Protein AF-A0A538LCK7-F1 (afdb_monomer)

Mean predicted aligned error: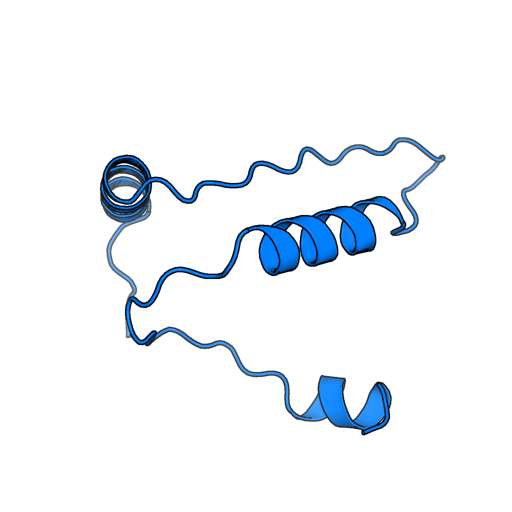 4.34 Å

Secondary structure (DSSP, 8-state):
--HHHHHHH---------PPPPHHHHHHHHHHHTTS--GGG-----------HHHHHHHHHHH-----

pLDDT: mean 92.22, std 7.32, range [60.28, 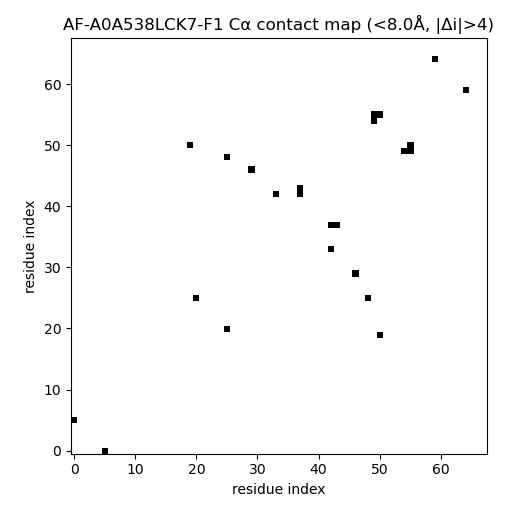97.88]

Foldseek 3Di:
DDPVVVVVPDDDDDDDPPDQDDPVVVVVVVVVVQPDDDVVNPSPDDDDDDRDPVVVVVVCVVVDDDDD

Structure (mmCIF, N/CA/C/O backbone):
data_AF-A0A538LCK7-F1
#
_entry.id   AF-A0A538LCK7-F1
#
loop_
_atom_site.group_PDB
_atom_site.id
_atom_site.type_symbol
_atom_site.label_atom_id
_atom_site.label_alt_id
_atom_site.label_comp_id
_atom_site.label_asym_id
_atom_site.label_entity_id
_atom_site.label_seq_id
_atom_site.pdbx_PDB_ins_code
_atom_site.Cartn_x
_atom_site.Cartn_y
_atom_site.Cartn_z
_atom_site.occupancy
_atom_site.B_iso_or_equiv
_atom_site.auth_seq_id
_atom_site.auth_comp_id
_atom_site.auth_asym_id
_atom_site.auth_atom_id
_atom_site.pdbx_PDB_model_num
ATOM 1 N N . MET A 1 1 ? 15.155 4.744 13.623 1.00 67.62 1 MET A N 1
ATOM 2 C CA . MET A 1 1 ? 15.132 3.278 13.423 1.00 67.62 1 MET A CA 1
ATOM 3 C C . MET A 1 1 ? 15.702 2.995 12.042 1.00 67.62 1 MET A C 1
ATOM 5 O O . MET A 1 1 ? 15.308 3.694 11.120 1.00 67.62 1 MET A O 1
ATOM 9 N N . ASP A 1 2 ? 16.645 2.063 11.905 1.00 94.19 2 ASP A N 1
ATOM 10 C CA . ASP A 1 2 ? 17.241 1.704 10.606 1.00 94.19 2 ASP A CA 1
ATOM 11 C C . ASP A 1 2 ? 16.322 0.752 9.809 1.00 94.19 2 ASP A C 1
ATOM 13 O O . ASP A 1 2 ? 15.548 -0.008 10.399 1.00 94.19 2 ASP A O 1
ATOM 17 N N . LEU A 1 3 ? 16.417 0.769 8.474 1.00 91.56 3 LEU A N 1
ATOM 18 C CA . LEU A 1 3 ? 15.618 -0.061 7.566 1.00 91.56 3 LEU A CA 1
ATOM 19 C C . LEU A 1 3 ? 15.744 -1.552 7.901 1.00 91.56 3 LEU A C 1
ATOM 21 O O . LEU A 1 3 ? 14.741 -2.266 7.907 1.00 91.56 3 LEU A O 1
ATOM 25 N N . ARG A 1 4 ? 16.951 -2.024 8.239 1.00 94.81 4 ARG A N 1
ATOM 26 C CA . ARG A 1 4 ? 17.186 -3.435 8.589 1.00 94.81 4 ARG A CA 1
ATOM 27 C C . ARG A 1 4 ? 16.361 -3.877 9.793 1.00 94.81 4 ARG A C 1
ATOM 29 O O . ARG A 1 4 ? 15.814 -4.977 9.798 1.00 94.81 4 ARG A O 1
ATOM 36 N N . GLU A 1 5 ? 16.232 -3.010 10.788 1.00 95.62 5 GLU A N 1
ATOM 37 C CA . GLU A 1 5 ? 15.450 -3.301 11.986 1.00 95.62 5 GLU A CA 1
ATOM 38 C C . GLU A 1 5 ? 13.943 -3.269 11.708 1.00 95.62 5 GLU A C 1
ATOM 40 O O . GLU A 1 5 ? 13.193 -4.045 12.297 1.00 95.62 5 GLU A O 1
ATOM 45 N N . ILE A 1 6 ? 13.482 -2.419 10.783 1.00 95.38 6 ILE A N 1
ATOM 46 C CA . ILE A 1 6 ? 12.065 -2.360 10.385 1.00 95.38 6 ILE A CA 1
ATOM 47 C C . ILE A 1 6 ? 11.654 -3.663 9.699 1.00 95.38 6 ILE A C 1
ATOM 49 O O . ILE A 1 6 ? 10.617 -4.237 10.034 1.00 95.38 6 ILE A O 1
ATOM 53 N N . LEU A 1 7 ? 12.488 -4.162 8.782 1.00 94.69 7 LEU A N 1
ATOM 54 C CA . LEU A 1 7 ? 12.199 -5.382 8.027 1.00 94.69 7 LEU A CA 1
ATOM 55 C C . LEU A 1 7 ? 12.017 -6.601 8.942 1.00 94.69 7 LEU A C 1
ATOM 57 O O . LEU A 1 7 ? 11.085 -7.376 8.734 1.00 94.69 7 LEU A O 1
ATOM 61 N N . LYS A 1 8 ? 12.828 -6.732 10.001 1.00 95.38 8 LYS A N 1
ATOM 62 C CA . LYS A 1 8 ? 12.701 -7.818 10.993 1.00 95.38 8 LYS A CA 1
ATOM 63 C C . LYS A 1 8 ? 11.394 -7.772 11.788 1.00 95.38 8 LYS A C 1
ATOM 65 O O . LYS A 1 8 ? 10.926 -8.804 12.257 1.00 95.38 8 LYS A O 1
ATOM 70 N N . ARG A 1 9 ? 10.814 -6.582 11.981 1.00 95.06 9 ARG A N 1
ATOM 71 C CA . ARG A 1 9 ? 9.586 -6.392 12.771 1.00 95.06 9 ARG A CA 1
ATOM 72 C C . ARG A 1 9 ? 8.307 -6.477 11.941 1.00 95.06 9 ARG A C 1
ATOM 74 O O . ARG A 1 9 ? 7.225 -6.454 12.527 1.00 95.06 9 ARG A O 1
ATOM 81 N N . ARG A 1 10 ? 8.398 -6.573 10.609 1.00 95.38 10 ARG A N 1
ATOM 82 C CA . ARG A 1 10 ? 7.224 -6.672 9.733 1.00 95.38 10 ARG A CA 1
ATOM 83 C C . ARG A 1 10 ? 6.388 -7.899 10.108 1.00 95.38 10 ARG A C 1
ATOM 85 O O . ARG A 1 10 ? 6.880 -9.023 10.095 1.00 95.38 10 ARG A O 1
ATOM 92 N N . ARG A 1 11 ? 5.096 -7.685 10.354 1.00 95.06 11 ARG A N 1
ATOM 93 C CA . ARG A 1 11 ? 4.089 -8.736 10.561 1.00 95.06 11 ARG A CA 1
ATOM 94 C C . ARG A 1 11 ? 2.914 -8.515 9.618 1.00 95.06 11 ARG A C 1
ATOM 96 O O . ARG A 1 11 ? 2.676 -7.392 9.180 1.00 95.06 11 ARG A O 1
ATOM 103 N N . MET A 1 12 ? 2.191 -9.585 9.303 1.00 94.94 12 MET A N 1
ATOM 104 C CA . MET A 1 12 ? 0.896 -9.468 8.640 1.00 94.94 12 MET A CA 1
ATOM 105 C C . MET A 1 12 ? -0.144 -9.062 9.689 1.00 94.94 12 MET A C 1
ATOM 107 O O . MET A 1 12 ? -0.306 -9.762 10.686 1.00 94.94 12 MET A O 1
ATOM 111 N N . VAL A 1 13 ? -0.802 -7.922 9.487 1.00 93.50 13 VAL A N 1
ATOM 112 C CA . VAL A 1 13 ? -1.854 -7.405 10.373 1.00 93.50 13 VAL A CA 1
ATOM 113 C C . VAL A 1 13 ? -3.199 -7.675 9.707 1.00 93.50 13 VAL A C 1
ATOM 115 O O . VAL A 1 13 ? -3.341 -7.444 8.512 1.00 93.50 13 VAL A O 1
ATOM 118 N N . ARG A 1 14 ? -4.160 -8.208 10.466 1.00 91.62 14 ARG A N 1
ATOM 119 C CA . ARG A 1 14 ? -5.524 -8.512 9.989 1.00 91.62 14 ARG A CA 1
ATOM 120 C C . ARG A 1 14 ? -6.625 -7.882 10.851 1.00 91.62 14 ARG A C 1
ATOM 122 O O . ARG A 1 14 ? -7.799 -8.077 10.577 1.00 91.62 14 ARG A O 1
ATOM 129 N N . HIS A 1 15 ? -6.249 -7.148 11.897 1.00 92.62 15 HIS A N 1
ATOM 130 C CA . HIS A 1 15 ? -7.157 -6.400 12.764 1.00 92.62 15 HIS A CA 1
ATOM 131 C C . HIS A 1 15 ? -6.703 -4.942 12.785 1.00 92.62 15 HIS A C 1
ATOM 133 O O . HIS A 1 15 ? -5.575 -4.654 13.187 1.00 92.62 15 HIS A O 1
ATOM 139 N N . TYR A 1 16 ? -7.572 -4.046 12.324 1.00 92.69 16 TYR A N 1
ATOM 140 C CA . TYR A 1 16 ? -7.321 -2.612 12.187 1.00 92.69 16 TYR A CA 1
ATOM 141 C C . TYR A 1 16 ? -8.356 -1.824 12.994 1.00 92.69 16 TYR A C 1
ATOM 143 O O . TYR A 1 16 ? -9.428 -2.340 13.295 1.00 92.69 16 TYR A O 1
ATOM 151 N N . THR A 1 17 ? -8.048 -0.573 13.333 1.00 95.19 17 THR A N 1
ATOM 152 C CA . THR A 1 17 ? -8.924 0.294 14.144 1.00 95.19 17 THR A CA 1
ATOM 153 C C . THR A 1 17 ? -10.167 0.783 13.396 1.00 95.19 17 THR A C 1
ATOM 155 O O . THR A 1 17 ? -11.112 1.238 14.027 1.00 95.19 17 THR A O 1
ATOM 158 N N . GLY A 1 18 ? -10.170 0.710 12.061 1.00 91.19 18 GLY A N 1
ATOM 159 C CA . GLY A 1 18 ? -11.205 1.309 11.211 1.00 91.19 18 GLY A CA 1
ATOM 160 C C . GLY A 1 18 ? -11.016 2.811 10.972 1.00 91.19 18 GLY A C 1
ATOM 161 O O . GLY A 1 18 ? -11.774 3.406 10.213 1.00 91.19 18 GLY A O 1
ATOM 162 N N . GLU A 1 19 ? -9.997 3.428 11.576 1.00 94.31 19 GLU A N 1
ATOM 163 C CA . GLU A 1 19 ? -9.656 4.827 11.323 1.00 94.31 19 GLU A CA 1
ATOM 164 C C . GLU A 1 19 ? -9.139 5.012 9.893 1.00 94.31 19 GLU A C 1
ATOM 166 O O . GLU A 1 19 ? -8.318 4.234 9.396 1.00 94.31 19 GLU A O 1
ATOM 171 N N . ALA A 1 20 ? -9.608 6.073 9.236 1.00 93.56 20 ALA A N 1
ATOM 172 C CA . ALA A 1 20 ? -9.163 6.412 7.895 1.00 93.56 20 ALA A CA 1
ATOM 173 C C . ALA A 1 20 ? -7.680 6.809 7.897 1.00 93.56 20 ALA A C 1
ATOM 175 O O . ALA A 1 20 ? -7.212 7.574 8.742 1.00 93.56 20 ALA A O 1
ATOM 176 N N . VAL A 1 21 ? -6.940 6.325 6.900 1.00 96.06 21 VAL A N 1
ATOM 177 C CA . VAL A 1 21 ? -5.549 6.733 6.690 1.00 96.06 21 VAL A CA 1
ATOM 178 C C . VAL A 1 21 ? -5.535 8.122 6.037 1.00 96.06 21 VAL A C 1
ATOM 180 O O . VAL A 1 21 ? -6.192 8.302 5.010 1.00 96.06 21 VAL A O 1
ATOM 183 N N . PRO A 1 22 ? -4.766 9.101 6.553 1.00 96.56 22 PRO A N 1
ATOM 184 C CA . PRO A 1 22 ? -4.656 10.415 5.928 1.00 96.56 22 PRO A CA 1
ATOM 185 C C . PRO A 1 22 ? -4.200 10.326 4.468 1.00 96.56 22 PRO A C 1
ATOM 187 O O . PRO A 1 22 ? -3.260 9.591 4.143 1.00 96.56 22 PRO A O 1
ATOM 190 N N . ARG A 1 23 ? -4.816 11.127 3.592 1.00 95.75 23 ARG A N 1
ATOM 191 C CA . ARG A 1 23 ? -4.571 11.100 2.141 1.00 95.75 23 ARG A CA 1
ATOM 192 C C . ARG A 1 23 ? -3.094 11.247 1.773 1.00 95.75 23 ARG A C 1
ATOM 194 O O . ARG A 1 23 ? -2.566 10.460 0.994 1.00 95.75 23 ARG A O 1
ATOM 201 N N . GLU A 1 24 ? -2.405 12.185 2.408 1.00 97.62 24 GLU A N 1
ATOM 202 C CA . GLU A 1 24 ? -0.964 12.421 2.246 1.00 97.62 24 GLU A CA 1
ATOM 203 C C . GLU A 1 24 ? -0.101 11.177 2.527 1.00 97.62 24 GLU A C 1
ATOM 205 O O . GLU A 1 24 ? 0.953 10.973 1.919 1.00 97.62 24 GLU A O 1
ATOM 210 N N . THR A 1 25 ? -0.545 10.307 3.439 1.00 97.88 25 THR A N 1
ATOM 211 C CA . THR A 1 25 ? 0.164 9.069 3.768 1.00 97.88 25 THR A CA 1
ATOM 212 C C . THR A 1 25 ? -0.015 8.040 2.656 1.00 97.88 25 THR A C 1
ATOM 214 O O . THR A 1 25 ? 0.967 7.409 2.257 1.00 97.88 25 THR A O 1
ATOM 217 N N . LEU A 1 26 ? -1.228 7.916 2.109 1.00 97.06 26 LEU A N 1
ATOM 218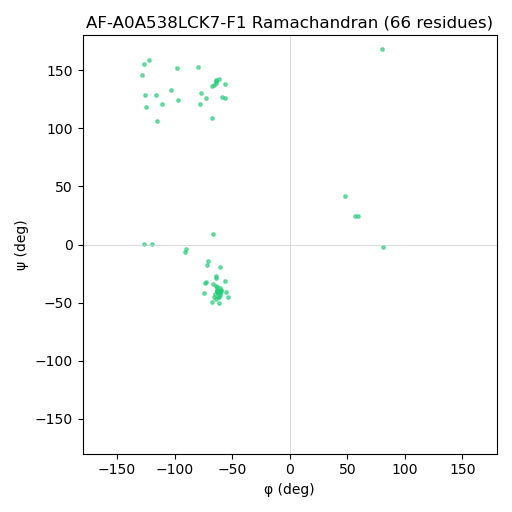 C CA . LEU A 1 26 ? -1.514 7.061 0.953 1.00 97.06 26 LEU A CA 1
ATOM 219 C C . LEU A 1 26 ?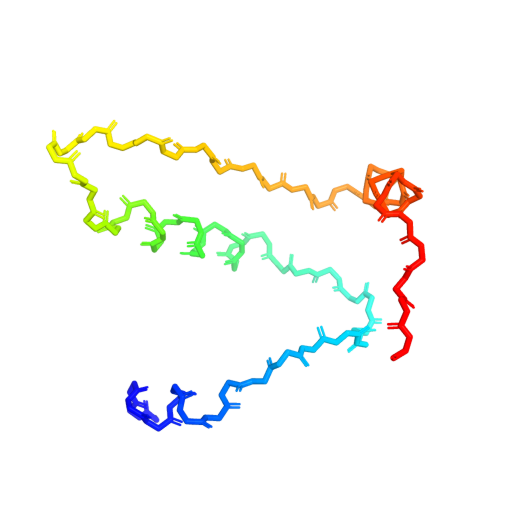 -0.711 7.513 -0.276 1.00 97.06 26 LEU A C 1
ATOM 221 O O . LEU A 1 26 ? -0.054 6.701 -0.928 1.00 97.06 26 LEU A O 1
ATOM 225 N N . GLU A 1 27 ? -0.678 8.817 -0.544 1.00 96.56 27 GLU A N 1
ATOM 226 C CA . GLU A 1 27 ? 0.082 9.399 -1.655 1.00 96.56 27 GLU A CA 1
ATOM 227 C C . GLU A 1 27 ? 1.587 9.158 -1.514 1.00 96.56 27 GLU A C 1
ATOM 229 O O . GLU A 1 27 ? 2.247 8.767 -2.482 1.00 96.56 27 GLU A O 1
ATOM 234 N N . ARG A 1 28 ? 2.131 9.303 -0.299 1.00 97.56 28 ARG A N 1
ATOM 235 C CA . ARG A 1 28 ? 3.539 9.001 -0.013 1.00 97.56 28 ARG A CA 1
ATOM 236 C C . ARG A 1 28 ? 3.873 7.534 -0.288 1.00 97.56 28 ARG A C 1
ATOM 238 O O . ARG A 1 28 ? 4.910 7.264 -0.890 1.00 97.56 28 ARG A O 1
ATOM 245 N N . ILE A 1 29 ? 3.000 6.596 0.091 1.00 96.62 29 ILE A N 1
ATOM 246 C CA . ILE A 1 29 ? 3.181 5.161 -0.192 1.00 96.62 29 ILE A CA 1
ATOM 247 C C . ILE A 1 29 ? 3.221 4.914 -1.704 1.00 96.62 29 ILE A C 1
ATOM 249 O O . ILE A 1 29 ? 4.164 4.296 -2.204 1.00 96.62 29 ILE A O 1
ATOM 253 N N . VAL A 1 30 ? 2.245 5.438 -2.450 1.00 96.56 30 VAL A N 1
ATOM 254 C CA . VAL A 1 30 ? 2.177 5.276 -3.912 1.00 96.56 30 VAL A CA 1
ATOM 255 C C . VAL A 1 30 ? 3.412 5.876 -4.589 1.00 96.56 30 VAL A C 1
ATOM 257 O O . VAL A 1 30 ? 4.011 5.244 -5.461 1.00 96.56 30 VAL A O 1
ATOM 260 N N . ALA A 1 31 ? 3.845 7.065 -4.163 1.00 95.44 31 ALA A N 1
ATOM 261 C CA . ALA A 1 31 ? 5.042 7.718 -4.685 1.00 95.44 31 ALA A CA 1
ATOM 262 C C . ALA A 1 31 ? 6.315 6.885 -4.453 1.00 95.44 31 ALA A C 1
ATOM 264 O O . ALA A 1 31 ? 7.172 6.827 -5.337 1.00 95.44 31 ALA A O 1
ATOM 265 N N . THR A 1 32 ? 6.434 6.210 -3.305 1.00 95.12 32 THR A N 1
ATOM 266 C CA . THR A 1 32 ? 7.538 5.280 -3.032 1.00 95.12 32 THR A CA 1
ATOM 267 C C . THR A 1 32 ? 7.508 4.079 -3.977 1.00 95.12 32 THR A C 1
ATOM 269 O O . THR A 1 32 ? 8.538 3.760 -4.570 1.00 95.12 32 THR A O 1
ATOM 272 N N . VAL A 1 33 ? 6.348 3.441 -4.175 1.00 93.50 33 VAL A N 1
ATOM 273 C CA . VAL A 1 33 ? 6.226 2.256 -5.048 1.00 93.50 33 VAL A CA 1
ATOM 274 C C . VAL A 1 33 ? 6.570 2.590 -6.500 1.00 93.50 33 VAL A C 1
ATOM 276 O O . VAL A 1 33 ? 7.279 1.830 -7.152 1.00 93.50 33 VAL A O 1
ATOM 279 N N . ARG A 1 34 ? 6.165 3.765 -6.996 1.00 92.12 34 ARG A N 1
ATOM 280 C CA . ARG A 1 34 ? 6.484 4.218 -8.365 1.00 92.12 34 ARG A CA 1
ATOM 281 C C . ARG A 1 34 ? 7.981 4.349 -8.657 1.00 92.12 34 ARG A C 1
ATOM 283 O O . ARG A 1 34 ? 8.360 4.394 -9.822 1.00 92.12 34 ARG A O 1
ATOM 290 N N . ARG A 1 35 ? 8.825 4.441 -7.626 1.00 92.38 35 ARG A N 1
ATOM 291 C CA . ARG A 1 35 ? 10.290 4.506 -7.763 1.00 92.38 35 ARG A CA 1
ATOM 292 C C . ARG A 1 35 ? 10.955 3.129 -7.738 1.00 92.38 35 ARG A C 1
ATOM 294 O O . ARG A 1 35 ? 12.171 3.054 -7.893 1.00 92.38 35 ARG A O 1
ATOM 301 N N . ALA A 1 36 ? 10.195 2.057 -7.519 1.00 92.81 36 ALA A N 1
ATOM 302 C CA . ALA A 1 36 ? 10.739 0.710 -7.523 1.00 92.81 36 ALA A CA 1
ATOM 303 C C . ALA A 1 36 ? 11.270 0.343 -8.923 1.00 92.81 36 ALA A C 1
ATOM 305 O O . ALA A 1 36 ? 10.648 0.691 -9.933 1.00 92.81 36 ALA A O 1
ATOM 306 N N . PRO A 1 37 ? 12.409 -0.367 -9.010 1.00 93.69 37 PRO A N 1
ATOM 307 C CA . PRO A 1 37 ? 12.908 -0.849 -10.288 1.00 93.69 37 PRO A CA 1
ATOM 308 C C . PRO A 1 37 ? 11.892 -1.805 -10.922 1.00 93.69 37 PRO A C 1
ATOM 310 O O . PRO A 1 37 ? 11.262 -2.614 -10.242 1.00 93.69 37 PRO A O 1
ATOM 313 N N . SER A 1 38 ? 11.754 -1.725 -12.243 1.00 94.12 38 SER A N 1
ATOM 314 C CA . SER A 1 38 ? 10.938 -2.648 -13.033 1.00 94.12 38 SER A CA 1
ATOM 315 C C . SER A 1 38 ? 11.762 -3.213 -14.183 1.00 94.12 38 SER A C 1
ATOM 317 O O . SER A 1 38 ? 12.632 -2.529 -14.731 1.00 94.12 38 SER A O 1
ATOM 319 N N . ALA A 1 39 ? 11.503 -4.472 -14.541 1.00 94.38 39 ALA A N 1
ATOM 320 C CA . ALA A 1 39 ? 12.199 -5.136 -15.637 1.00 94.38 39 ALA A CA 1
ATOM 321 C C . ALA A 1 39 ? 12.040 -4.318 -16.928 1.00 94.38 39 ALA A C 1
ATOM 323 O O . ALA A 1 39 ? 10.921 -3.956 -17.302 1.00 94.38 39 ALA A O 1
ATOM 324 N N . GLY A 1 40 ? 13.165 -3.980 -17.565 1.00 94.62 40 GLY A N 1
ATOM 325 C CA . GLY A 1 40 ? 13.190 -3.211 -18.812 1.00 94.62 40 GLY A CA 1
ATOM 326 C C . GLY A 1 40 ? 12.534 -1.827 -18.738 1.00 94.62 40 GLY A C 1
ATOM 327 O O . GLY A 1 40 ? 12.049 -1.352 -19.756 1.00 94.62 40 GLY A O 1
ATOM 328 N N . PHE A 1 41 ? 12.449 -1.204 -17.554 1.00 89.00 41 PHE A N 1
ATOM 329 C CA . PHE A 1 41 ? 11.735 0.067 -17.337 1.00 89.00 41 PHE A CA 1
ATOM 330 C C . PHE A 1 41 ? 10.249 0.038 -17.754 1.00 89.00 41 PHE A C 1
ATOM 332 O O . PHE A 1 41 ? 9.637 1.068 -18.022 1.00 89.00 41 PHE A O 1
ATOM 339 N N . SER A 1 42 ? 9.653 -1.156 -17.775 1.00 93.62 42 SER A N 1
ATOM 340 C CA . SER A 1 42 ? 8.282 -1.384 -18.242 1.00 93.62 42 SER A CA 1
ATOM 341 C C . SER A 1 42 ? 7.211 -0.696 -17.401 1.00 93.62 42 SER A C 1
ATOM 343 O O . SER A 1 42 ? 6.124 -0.429 -17.908 1.00 93.62 42 SER A O 1
ATOM 345 N N . GLN A 1 43 ? 7.478 -0.456 -16.110 1.00 91.00 43 GLN A N 1
ATOM 346 C CA . GLN A 1 43 ? 6.490 0.068 -15.160 1.00 91.00 43 GLN A CA 1
ATOM 347 C C . GLN A 1 43 ? 5.154 -0.698 -15.248 1.00 91.00 43 GLN A C 1
ATO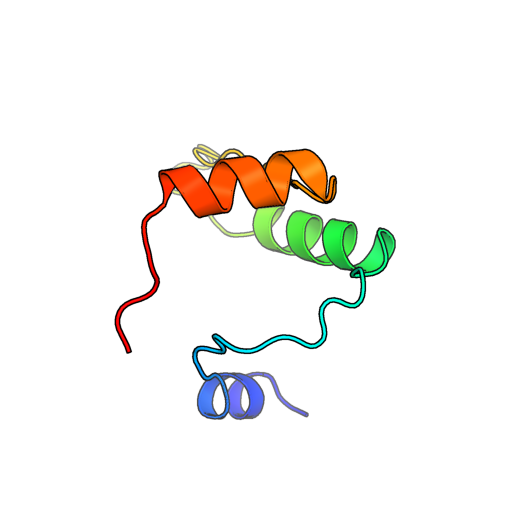M 349 O O . GLN A 1 43 ? 4.071 -0.113 -15.216 1.00 91.00 43 GLN A O 1
ATOM 354 N N . GLY A 1 44 ? 5.230 -2.030 -15.376 1.00 92.06 44 GLY A N 1
ATOM 355 C CA . GLY A 1 44 ? 4.086 -2.918 -15.637 1.00 92.06 44 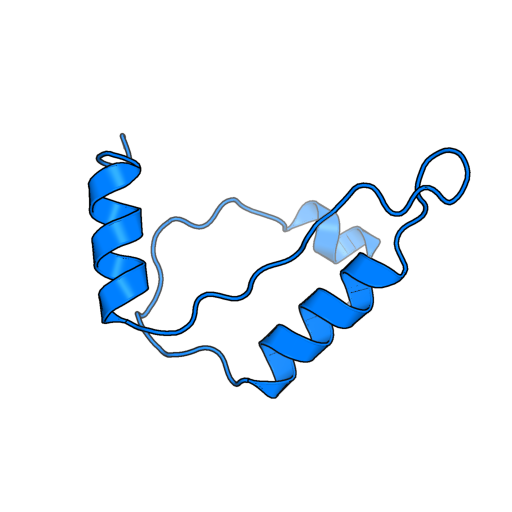GLY A CA 1
ATOM 356 C C . GLY A 1 44 ? 3.046 -3.019 -14.513 1.00 92.06 44 GLY A C 1
ATOM 357 O O . GLY A 1 44 ? 2.168 -3.871 -14.568 1.00 92.06 44 GLY A O 1
ATOM 358 N N . GLN A 1 45 ? 3.138 -2.175 -13.488 1.00 92.31 45 GLN A N 1
ATOM 359 C CA . GLN A 1 45 ? 2.196 -2.119 -12.377 1.00 92.31 45 GLN A CA 1
ATOM 360 C C . GLN A 1 45 ? 1.171 -0.999 -12.605 1.00 92.31 45 GLN A C 1
ATOM 362 O O . GLN A 1 45 ? 1.442 0.019 -13.251 1.00 92.31 45 GLN A O 1
ATOM 367 N N . ARG A 1 46 ? -0.027 -1.177 -12.050 1.00 93.81 46 ARG A N 1
ATOM 368 C CA . ARG A 1 46 ? -1.047 -0.134 -11.902 1.00 93.81 46 ARG A CA 1
ATOM 369 C C . ARG 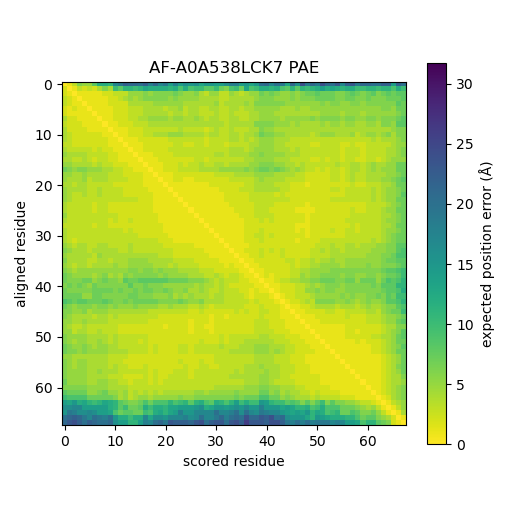A 1 46 ? -1.431 -0.092 -10.432 1.00 93.81 46 ARG A C 1
ATOM 371 O O . ARG A 1 46 ? -1.688 -1.133 -9.839 1.00 93.81 46 ARG A O 1
ATOM 378 N N . LEU A 1 47 ? -1.401 1.098 -9.845 1.00 94.00 47 LEU A N 1
ATOM 379 C CA . LEU A 1 47 ? -1.681 1.310 -8.429 1.00 94.00 47 LEU A CA 1
ATOM 380 C C . LEU A 1 47 ? -3.007 2.058 -8.324 1.00 94.00 47 LEU A C 1
ATOM 382 O O . LEU A 1 47 ? -3.126 3.157 -8.864 1.00 94.00 47 LEU A O 1
ATOM 386 N N . LEU A 1 48 ? -3.982 1.457 -7.647 1.00 95.19 48 LEU A N 1
ATOM 387 C CA . LEU A 1 48 ? -5.273 2.065 -7.347 1.00 95.19 48 LEU A CA 1
ATOM 388 C C . LEU A 1 48 ? -5.400 2.202 -5.831 1.00 95.19 48 LEU A C 1
ATOM 390 O O . LEU A 1 48 ? -5.177 1.238 -5.101 1.00 95.19 48 LEU A O 1
ATOM 394 N N . VAL A 1 49 ? -5.740 3.403 -5.369 1.00 96.00 49 VAL A N 1
ATOM 395 C CA . VAL A 1 49 ? -6.101 3.654 -3.972 1.00 96.00 49 VAL A CA 1
ATOM 396 C C . VAL A 1 49 ? -7.618 3.625 -3.886 1.00 96.00 49 VAL A C 1
ATOM 398 O O . VAL A 1 49 ? -8.279 4.360 -4.616 1.00 96.00 49 VAL A O 1
ATOM 401 N N . VAL A 1 50 ? -8.141 2.775 -3.007 1.00 95.62 50 VAL A N 1
ATOM 402 C CA . VAL A 1 50 ? -9.563 2.713 -2.670 1.00 95.62 50 VAL A CA 1
ATOM 403 C C . VAL A 1 50 ? -9.695 3.105 -1.204 1.00 95.62 50 VAL A C 1
ATOM 405 O O . VAL A 1 50 ? -9.278 2.353 -0.328 1.00 95.62 50 VAL A O 1
ATOM 408 N N . ASP A 1 51 ? -10.197 4.310 -0.951 1.00 94.38 51 ASP A N 1
ATOM 409 C CA . ASP A 1 51 ? -10.425 4.875 0.385 1.00 94.38 51 ASP A CA 1
ATOM 410 C C . ASP A 1 51 ? -11.901 5.223 0.647 1.00 94.38 51 ASP A C 1
ATOM 412 O O . ASP A 1 51 ? -12.246 5.646 1.749 1.00 94.38 51 ASP A O 1
ATOM 416 N N . ASP A 1 52 ? -12.785 4.976 -0.325 1.00 94.69 52 ASP A N 1
ATOM 417 C CA . ASP A 1 52 ? -14.230 5.015 -0.118 1.00 94.69 52 ASP A CA 1
ATOM 418 C C . ASP A 1 52 ? -14.692 3.803 0.703 1.00 94.69 52 ASP A C 1
ATOM 420 O O . ASP A 1 52 ? -14.427 2.650 0.354 1.00 94.69 52 ASP A O 1
ATOM 424 N N . ALA A 1 53 ? -15.400 4.067 1.800 1.00 92.62 53 ALA A N 1
ATOM 425 C CA . ALA A 1 53 ? -15.817 3.028 2.734 1.00 92.62 53 ALA A CA 1
ATOM 426 C C . ALA A 1 53 ? -16.834 2.045 2.127 1.00 92.62 53 ALA A C 1
ATOM 428 O O . ALA A 1 53 ? -16.794 0.860 2.457 1.00 92.62 53 ALA A O 1
ATOM 429 N N . GLY A 1 54 ? -17.719 2.512 1.238 1.00 95.56 54 GLY A N 1
ATOM 430 C CA . GLY A 1 54 ? -18.700 1.660 0.563 1.00 95.56 54 GLY A CA 1
ATOM 431 C C . GLY A 1 54 ? -18.018 0.689 -0.394 1.00 95.56 54 GLY A C 1
ATOM 432 O O . GLY A 1 54 ? -18.201 -0.521 -0.294 1.00 95.56 54 GLY A O 1
ATOM 433 N N . LEU A 1 55 ? -17.127 1.208 -1.238 1.00 96.19 55 LEU A N 1
ATOM 434 C CA . LEU A 1 55 ? -16.368 0.390 -2.177 1.00 96.19 55 LEU A CA 1
ATOM 435 C C . LEU A 1 55 ? -15.433 -0.597 -1.463 1.00 96.19 55 LEU A C 1
ATOM 437 O O . LEU A 1 55 ? -15.260 -1.724 -1.923 1.00 96.19 55 LEU A O 1
ATOM 441 N N . LEU A 1 56 ? -14.847 -0.214 -0.323 1.00 94.25 56 LEU A N 1
ATOM 442 C CA . LEU A 1 56 ? -14.071 -1.139 0.508 1.00 94.25 56 LEU A CA 1
ATOM 443 C C . LEU A 1 56 ? -14.929 -2.284 1.062 1.00 94.25 56 LEU A C 1
ATOM 445 O O . LEU A 1 56 ? -14.459 -3.423 1.088 1.00 94.25 56 LEU A O 1
ATOM 449 N N . ALA A 1 57 ? -16.166 -2.008 1.480 1.00 92.50 57 ALA A N 1
ATOM 450 C CA . ALA A 1 57 ? -17.091 -3.039 1.943 1.00 92.50 57 ALA A CA 1
ATOM 451 C C . ALA A 1 57 ? -17.477 -4.005 0.809 1.00 92.50 57 ALA A C 1
ATOM 453 O O . ALA A 1 57 ? -17.436 -5.222 1.004 1.00 92.50 57 ALA A O 1
ATOM 454 N N . ASP A 1 58 ? -17.753 -3.480 -0.387 1.00 95.56 58 ASP A N 1
ATOM 455 C CA . ASP A 1 58 ? -18.051 -4.293 -1.571 1.00 95.56 58 ASP A CA 1
ATOM 456 C C . ASP A 1 58 ? -16.861 -5.189 -1.954 1.00 95.56 58 ASP A C 1
ATOM 458 O O . ASP A 1 58 ? -17.017 -6.389 -2.187 1.00 95.56 58 ASP A O 1
ATOM 462 N N . LEU A 1 59 ? -15.641 -4.636 -1.961 1.00 94.69 59 LEU A N 1
ATOM 463 C CA . LEU A 1 59 ? -14.416 -5.398 -2.223 1.00 94.69 59 LEU A CA 1
ATOM 464 C C . LEU A 1 59 ? -14.182 -6.494 -1.178 1.00 94.69 59 LEU A C 1
ATOM 466 O O . LEU A 1 59 ? -13.784 -7.604 -1.536 1.00 94.69 59 LEU A O 1
ATOM 470 N N 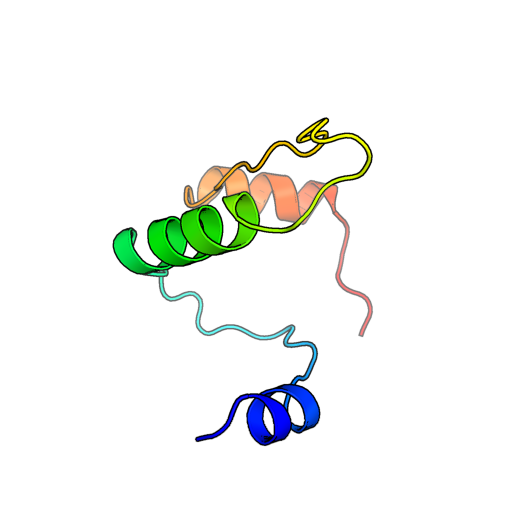. ALA A 1 60 ? -14.435 -6.205 0.101 1.00 91.50 60 ALA A N 1
ATOM 471 C CA . ALA A 1 60 ? -14.314 -7.188 1.171 1.00 91.50 60 ALA A CA 1
ATOM 472 C C . ALA A 1 60 ? -15.313 -8.344 0.998 1.00 91.50 60 ALA A C 1
ATOM 474 O O . ALA A 1 60 ? -14.937 -9.501 1.178 1.00 91.50 60 ALA A O 1
ATOM 475 N N . ALA A 1 61 ? -16.552 -8.057 0.586 1.00 93.25 61 ALA A N 1
ATOM 476 C CA . ALA A 1 61 ? -17.548 -9.089 0.298 1.00 93.25 61 ALA A CA 1
ATOM 477 C C . ALA A 1 61 ? -17.124 -10.005 -0.867 1.00 93.25 61 ALA A C 1
ATOM 479 O O . ALA A 1 61 ? -17.353 -11.214 -0.812 1.00 93.25 61 ALA A O 1
ATOM 480 N N . LEU A 1 62 ? -16.464 -9.455 -1.895 1.00 95.56 62 LEU A N 1
ATOM 481 C CA . LEU A 1 62 ? -15.949 -10.220 -3.039 1.00 95.56 62 LEU A CA 1
ATOM 482 C C . LEU A 1 62 ? -14.712 -11.066 -2.705 1.00 95.56 62 LEU A C 1
ATOM 484 O O . LEU A 1 62 ? -14.528 -12.134 -3.285 1.00 95.56 62 LEU A O 1
ATOM 488 N N . ALA A 1 63 ? -13.855 -10.593 -1.797 1.00 90.19 63 ALA A N 1
ATOM 489 C CA . ALA A 1 63 ? -12.619 -11.281 -1.420 1.00 90.19 63 ALA A CA 1
ATOM 490 C C . ALA A 1 63 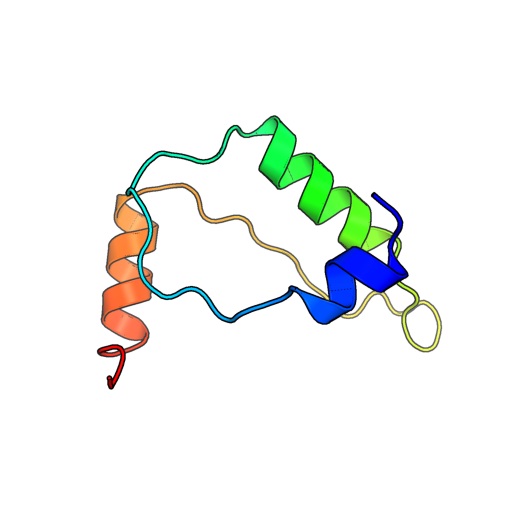? -12.855 -12.563 -0.596 1.00 90.19 63 ALA A C 1
ATOM 492 O O . ALA A 1 63 ? -11.941 -13.378 -0.463 1.00 90.19 63 ALA A O 1
ATOM 493 N N . GLY A 1 64 ? -14.071 -12.752 -0.073 1.00 84.38 64 GLY A N 1
ATOM 494 C CA . GLY A 1 64 ? -14.418 -13.851 0.822 1.00 84.38 64 GLY A CA 1
ATOM 495 C C . GLY A 1 64 ? -13.976 -13.599 2.271 1.00 84.38 64 GLY A C 1
ATOM 496 O O . GLY A 1 64 ? -13.245 -12.646 2.558 1.00 84.38 64 GLY A O 1
ATOM 497 N N . PRO A 1 65 ? -14.445 -14.425 3.222 1.00 78.06 65 PRO A N 1
ATOM 498 C CA . PRO A 1 65 ? -14.077 -14.274 4.622 1.00 78.06 65 PRO A CA 1
ATOM 499 C C . PRO A 1 65 ? -12.576 -14.514 4.815 1.00 78.06 65 PRO A C 1
ATOM 501 O O . PRO A 1 65 ? -11.989 -15.414 4.217 1.00 78.06 65 PRO A O 1
ATOM 504 N N . LEU A 1 66 ? -11.954 -13.722 5.692 1.00 68.31 66 LEU A N 1
ATOM 505 C CA . LEU A 1 66 ? -10.610 -14.023 6.177 1.00 68.31 66 LEU A CA 1
ATOM 506 C C . LEU A 1 66 ? -10.698 -15.285 7.041 1.00 68.31 66 LEU A C 1
ATOM 508 O O . LEU A 1 66 ? -11.261 -15.235 8.135 1.00 68.31 66 LEU A O 1
ATOM 512 N N . GLU A 1 67 ? -10.168 -16.408 6.553 1.00 65.81 67 GLU A N 1
ATOM 513 C CA . GLU A 1 67 ? -9.991 -17.583 7.406 1.00 65.81 67 GLU A CA 1
ATOM 514 C C . GLU A 1 67 ? -8.987 -17.261 8.534 1.00 65.81 67 GLU A C 1
ATOM 516 O O . GLU A 1 67 ? -8.012 -16.534 8.288 1.00 65.81 67 GLU A O 1
ATOM 521 N N . PRO A 1 68 ? -9.256 -17.722 9.771 1.00 60.28 68 PRO A N 1
ATOM 522 C CA . PRO A 1 68 ? -8.430 -17.432 10.943 1.00 60.28 68 PRO A CA 1
ATOM 523 C C . PRO A 1 68 ? -6.992 -17.962 10.840 1.00 60.28 68 PRO A C 1
ATOM 525 O O . PRO A 1 68 ? -6.782 -19.062 10.285 1.00 60.28 68 PRO A O 1
#

Radius of gyration: 15.48 Å; Cα contacts (8 Å, |Δi|>4): 12; chains: 1; bounding box: 36×30×33 Å

Solvent-accessible surface area (backbone atoms only — not comparable to full-atom values): 4803 Å² total; per-residue (Å²): 137,58,71,72,62,51,62,75,67,66,73,92,81,91,79,78,91,80,73,81,77,59,66,72,58,57,51,53,52,52,59,53,59,74,69,53,91,45,77,90,74,59,62,87,72,83,87,82,88,83,83,52,68,68,60,50,51,54,51,48,65,73,71,48,82,84,78,132

Sequence (68 aa):
MDLREILKRRRMVRHYTGEAVPRETLERIVATVRRAPSAGFSQGQRLLVVDDAGLLADLAALAGPLEP